Protein AF-A0A966S3A1-F1 (afdb_monomer)

Solvent-accessible surface area (backbone atoms only — not comparable to full-atom values): 6300 Å² total; per-residue (Å²): 108,70,66,60,55,52,46,35,59,49,24,32,86,51,19,55,70,51,72,69,90,62,87,77,49,83,44,78,46,59,23,29,54,53,60,88,77,67,58,20,39,31,83,88,45,77,44,82,41,78,39,73,87,65,59,61,79,43,63,65,44,52,31,88,87,47,89,68,76,84,90,68,55,59,65,55,58,69,27,68,73,53,35,70,76,44,58,55,41,45,49,58,50,53,50,52,53,31,48,73,73,73,52,56,122

Foldseek 3Di:
DVVQVVCCQFFNPFQAKDDDPDPQALDKDWAALDCVPGVAHDVPDTDIDRHHDIDTDGHGAGDDPDPGDDDDALCRCQDPVNLVPDPRNVSVVSQSRCVSVPRND

Sequence (105 aa):
EALLRHLEKDLGPLALPKIPPEPAPFTVVEYFPDPDISGFHDPRQHAVSLAFVVPVSGDCQPTQAALDLAWYTPEQAVSEAVRRDMTSGHDRLIRLALASVGVLP

Radius of gyration: 14.36 Å; Cα contacts (8 Å, |Δi|>4): 149; chains: 1; bounding box: 30×29×36 Å

pLDDT: mean 96.51, std 1.85, range [89.12, 98.56]

Mean predicted aligned error: 2.68 Å

Structure (mmCIF, N/CA/C/O backbone):
data_AF-A0A966S3A1-F1
#
_entry.id   AF-A0A966S3A1-F1
#
loop_
_atom_site.group_PDB
_atom_site.id
_atom_site.type_symbol
_atom_site.label_atom_id
_atom_site.label_alt_id
_atom_site.label_comp_id
_atom_site.label_asym_id
_atom_site.label_entity_id
_atom_site.label_seq_id
_atom_site.pdbx_PDB_ins_code
_atom_site.Cartn_x
_atom_site.Cartn_y
_atom_site.Cartn_z
_atom_site.occupancy
_atom_site.B_iso_or_equiv
_atom_site.auth_seq_id
_atom_site.auth_comp_id
_atom_site.auth_asym_id
_atom_site.auth_atom_id
_atom_site.pdbx_PDB_model_num
ATOM 1 N N . GLU A 1 1 ? 13.741 -1.319 8.089 1.00 89.12 1 GLU A N 1
ATOM 2 C CA . GLU A 1 1 ? 14.042 0.130 7.979 1.00 89.12 1 GLU A CA 1
ATOM 3 C C . GLU A 1 1 ? 13.337 0.838 6.826 1.00 89.12 1 GLU A C 1
ATOM 5 O O . GLU A 1 1 ? 12.720 1.866 7.071 1.00 89.12 1 GLU A O 1
ATOM 10 N N . ALA A 1 2 ? 13.374 0.316 5.590 1.00 95.25 2 ALA A N 1
ATOM 11 C CA . ALA A 1 2 ? 12.759 0.995 4.441 1.00 95.25 2 ALA A CA 1
ATOM 12 C C . ALA A 1 2 ? 11.266 1.328 4.641 1.00 95.25 2 ALA A C 1
ATOM 14 O O . ALA A 1 2 ? 10.875 2.455 4.354 1.00 95.25 2 ALA A O 1
ATOM 15 N N . LEU A 1 3 ? 10.468 0.400 5.190 1.00 96.62 3 LEU A N 1
ATOM 16 C CA . LEU A 1 3 ? 9.054 0.651 5.508 1.00 96.62 3 LEU A CA 1
ATOM 17 C C . LEU A 1 3 ? 8.879 1.859 6.432 1.00 96.62 3 LEU A C 1
ATOM 19 O O . LEU A 1 3 ? 8.150 2.778 6.084 1.00 96.62 3 LEU A O 1
ATOM 23 N N . LEU A 1 4 ? 9.588 1.886 7.564 1.00 96.00 4 LEU A N 1
ATOM 24 C CA . LEU A 1 4 ? 9.521 2.991 8.521 1.00 96.00 4 LEU A CA 1
ATOM 25 C C . LEU A 1 4 ? 9.880 4.323 7.854 1.00 96.00 4 LEU A C 1
ATOM 27 O O . LEU A 1 4 ? 9.115 5.275 7.944 1.00 96.00 4 LEU A O 1
ATOM 31 N N . ARG A 1 5 ? 10.993 4.356 7.111 1.00 96.38 5 ARG A N 1
ATOM 32 C CA . ARG A 1 5 ? 11.445 5.559 6.403 1.00 96.38 5 ARG A CA 1
ATOM 33 C C . ARG A 1 5 ? 10.413 6.059 5.390 1.00 96.38 5 ARG A C 1
ATOM 35 O O . ARG A 1 5 ? 10.232 7.263 5.274 1.00 96.38 5 ARG A O 1
ATOM 42 N N . HIS A 1 6 ? 9.787 5.170 4.617 1.00 96.88 6 HIS A N 1
ATOM 43 C CA . HIS A 1 6 ? 8.772 5.563 3.634 1.00 96.88 6 HIS A CA 1
ATOM 44 C C . HIS A 1 6 ? 7.465 6.011 4.300 1.00 96.88 6 HIS A C 1
ATOM 46 O O . HIS A 1 6 ? 6.911 7.026 3.902 1.00 96.88 6 HIS A O 1
ATOM 52 N N . LEU A 1 7 ? 7.023 5.327 5.357 1.00 96.88 7 LEU A N 1
ATOM 53 C CA . LEU A 1 7 ? 5.821 5.709 6.098 1.00 96.88 7 LEU A CA 1
ATOM 54 C C . LEU A 1 7 ? 5.989 7.062 6.793 1.00 96.88 7 LEU A C 1
ATOM 56 O O . LEU A 1 7 ? 5.120 7.908 6.667 1.00 96.88 7 LEU A O 1
ATOM 60 N N . GLU A 1 8 ? 7.113 7.312 7.465 1.00 95.44 8 GLU A N 1
ATOM 61 C CA . GLU A 1 8 ? 7.391 8.622 8.070 1.00 95.44 8 GLU A CA 1
ATOM 62 C C . GLU A 1 8 ? 7.488 9.726 7.011 1.00 95.44 8 GLU A C 1
ATOM 64 O O . GLU A 1 8 ? 6.965 10.825 7.195 1.00 95.44 8 GLU A O 1
ATOM 69 N N . LYS A 1 9 ? 8.125 9.417 5.875 1.00 95.81 9 LYS A N 1
ATOM 70 C CA . LYS A 1 9 ? 8.258 10.338 4.749 1.00 95.81 9 LYS A CA 1
ATOM 71 C C . LYS A 1 9 ? 6.903 10.757 4.183 1.00 95.81 9 LYS A C 1
ATOM 73 O O . LYS A 1 9 ? 6.791 11.935 3.862 1.00 95.81 9 LYS A O 1
ATOM 78 N N . ASP A 1 10 ? 5.939 9.841 4.068 1.00 96.12 10 ASP A N 1
ATOM 79 C CA . ASP A 1 10 ? 4.665 10.051 3.356 1.00 96.12 10 ASP A CA 1
ATOM 80 C C . ASP A 1 10 ? 3.468 10.350 4.290 1.00 96.12 10 ASP A C 1
ATOM 82 O O . ASP A 1 10 ? 2.494 10.964 3.859 1.00 96.12 10 ASP A O 1
ATOM 86 N N . LEU A 1 11 ? 3.529 9.925 5.559 1.00 97.25 11 LEU A N 1
ATOM 87 C CA . LEU A 1 11 ? 2.450 10.066 6.555 1.00 97.25 11 LEU A CA 1
ATOM 88 C C . LEU A 1 11 ? 2.814 10.990 7.728 1.00 97.25 11 LEU A C 1
ATOM 90 O O . LEU A 1 11 ? 1.957 11.309 8.554 1.00 97.25 11 LEU A O 1
ATOM 94 N N . GLY A 1 12 ? 4.080 11.400 7.824 1.00 95.31 12 GLY A N 1
ATOM 95 C CA . GLY A 1 12 ? 4.611 12.209 8.916 1.00 95.31 12 GLY A CA 1
ATOM 96 C C . GLY A 1 12 ? 5.127 11.395 10.116 1.00 95.31 12 GLY A C 1
ATOM 97 O O . GLY A 1 12 ? 4.855 10.199 10.255 1.00 95.31 12 GLY A O 1
ATOM 98 N N . PRO A 1 13 ? 5.874 12.045 11.031 1.00 94.12 13 PRO A N 1
ATOM 99 C CA . PRO A 1 13 ? 6.562 11.379 12.144 1.00 94.12 13 PRO A CA 1
ATOM 100 C C . PRO A 1 13 ? 5.623 10.861 13.239 1.00 94.12 13 PRO A C 1
ATOM 102 O O . PRO A 1 13 ? 6.019 10.034 14.058 1.00 94.12 13 PRO A O 1
ATOM 105 N N . LEU A 1 14 ? 4.373 11.331 13.262 1.00 96.12 14 LEU A N 1
ATOM 106 C CA . LEU A 1 14 ? 3.378 10.959 14.267 1.00 96.12 14 LEU A CA 1
ATOM 107 C C . LEU A 1 14 ? 2.421 9.857 13.797 1.00 96.12 14 LEU A C 1
ATOM 109 O O . LEU A 1 14 ? 1.497 9.529 14.529 1.00 96.12 14 LEU A O 1
ATOM 113 N N . ALA A 1 15 ? 2.666 9.224 12.642 1.00 96.75 15 ALA A N 1
ATOM 114 C CA . ALA A 1 15 ? 1.807 8.155 12.123 1.00 96.75 15 ALA A CA 1
ATOM 115 C C . ALA A 1 15 ? 1.806 6.880 12.998 1.00 96.75 15 ALA A C 1
ATOM 117 O O . ALA A 1 15 ? 0.858 6.095 12.966 1.00 96.75 15 ALA A O 1
ATOM 118 N N . LEU A 1 16 ? 2.853 6.663 13.807 1.00 96.94 16 LEU A N 1
ATOM 119 C CA . LEU A 1 16 ? 3.021 5.489 14.682 1.00 96.94 16 LEU A CA 1
ATOM 120 C C . LEU A 1 16 ? 2.765 4.146 13.952 1.00 96.94 16 LEU A C 1
ATOM 122 O O . LEU A 1 16 ? 1.842 3.408 14.321 1.00 96.94 16 LEU A O 1
ATOM 126 N N . PRO A 1 17 ? 3.546 3.815 12.903 1.00 97.44 17 PRO A N 1
ATOM 127 C CA . PRO A 1 17 ? 3.351 2.591 12.136 1.00 97.44 17 PRO A CA 1
ATOM 128 C C . PRO A 1 17 ? 3.750 1.336 12.920 1.00 97.44 17 PRO A C 1
ATOM 130 O O . PRO A 1 17 ? 4.820 1.264 13.527 1.00 97.44 17 PRO A O 1
ATOM 133 N N . LYS A 1 18 ? 2.917 0.297 12.843 1.00 96.75 18 LYS A N 1
ATOM 134 C CA . LYS A 1 18 ? 3.181 -1.028 13.415 1.00 96.75 18 LYS A CA 1
ATOM 135 C C . LYS A 1 18 ? 3.814 -1.925 12.360 1.00 96.75 18 LYS A C 1
ATOM 137 O O . LYS A 1 18 ? 3.120 -2.655 11.655 1.00 96.75 18 LYS A O 1
ATOM 142 N N . ILE A 1 19 ? 5.136 -1.834 12.229 1.00 96.12 19 ILE A N 1
ATOM 143 C CA . ILE A 1 19 ? 5.892 -2.613 11.242 1.00 96.12 19 ILE A CA 1
ATOM 144 C C . ILE A 1 19 ? 5.709 -4.118 11.512 1.00 96.12 19 ILE A C 1
ATOM 146 O O . ILE A 1 19 ? 5.937 -4.547 12.647 1.00 96.12 19 ILE A O 1
ATOM 150 N N . PRO A 1 20 ? 5.321 -4.923 10.502 1.00 93.88 20 PRO A N 1
ATOM 151 C CA . PRO A 1 20 ? 5.244 -6.370 10.649 1.00 93.88 20 PRO A CA 1
ATOM 152 C C . PRO A 1 20 ? 6.589 -6.952 11.119 1.00 93.88 20 PRO A C 1
ATOM 154 O O . PRO A 1 20 ? 7.627 -6.595 10.559 1.00 93.88 20 PRO A O 1
ATOM 157 N N . PRO A 1 21 ? 6.600 -7.829 12.140 1.00 90.19 21 PRO A N 1
ATOM 158 C CA . PRO A 1 21 ? 7.834 -8.467 12.600 1.00 90.19 21 PRO A CA 1
ATOM 159 C C . PRO A 1 21 ? 8.330 -9.534 11.615 1.00 90.19 21 PRO A C 1
ATOM 161 O O . PRO A 1 21 ? 9.526 -9.804 11.551 1.00 90.19 21 PRO A O 1
ATOM 164 N N . GLU A 1 22 ? 7.410 -10.131 10.854 1.00 92.88 22 GLU A N 1
ATOM 165 C CA . GLU A 1 22 ? 7.701 -11.104 9.807 1.00 92.88 22 GLU A CA 1
ATOM 166 C C . GLU A 1 22 ? 8.133 -10.374 8.521 1.00 92.88 22 GLU A C 1
ATOM 168 O O . GLU A 1 22 ? 7.398 -9.503 8.043 1.00 92.88 22 GLU A O 1
ATOM 173 N N . PRO A 1 23 ? 9.306 -10.699 7.944 1.00 91.94 23 PRO A N 1
ATOM 174 C CA . PRO A 1 23 ? 9.759 -10.101 6.690 1.00 91.94 23 PRO A CA 1
ATOM 175 C C . PRO A 1 23 ? 8.963 -10.547 5.457 1.00 91.94 23 PRO A C 1
ATOM 177 O O . PRO A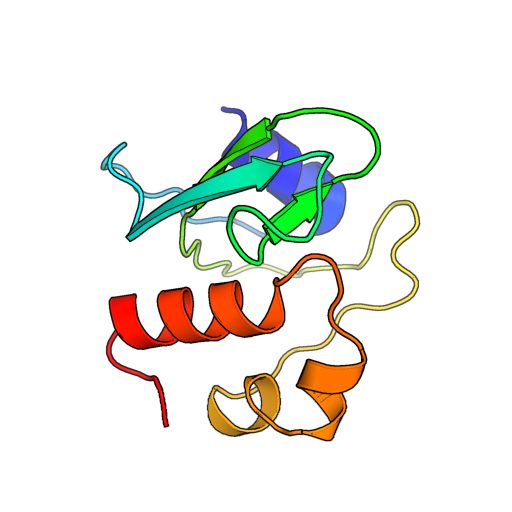 1 23 ? 9.068 -9.886 4.422 1.00 91.94 23 PRO A O 1
ATOM 180 N N . ALA A 1 24 ? 8.205 -11.646 5.523 1.00 96.81 24 ALA A N 1
ATOM 181 C CA . ALA A 1 24 ? 7.383 -12.094 4.405 1.00 96.81 24 ALA A CA 1
ATOM 182 C C . ALA A 1 24 ? 6.295 -11.053 4.044 1.00 96.81 24 ALA A C 1
ATOM 184 O O . ALA A 1 24 ? 5.454 -10.722 4.886 1.00 96.81 24 ALA A O 1
ATOM 185 N N . PRO A 1 25 ? 6.275 -10.530 2.802 1.00 98.00 25 PRO A N 1
ATOM 186 C CA . PRO A 1 25 ? 5.206 -9.652 2.339 1.00 98.00 25 PRO A CA 1
ATOM 187 C C . PRO A 1 25 ? 3.927 -10.446 2.055 1.00 98.00 25 PRO A C 1
ATOM 189 O O . PRO A 1 25 ? 3.975 -11.655 1.829 1.00 98.00 25 PRO A O 1
ATOM 192 N N . PHE A 1 26 ? 2.781 -9.764 1.966 1.00 98.00 26 PHE A N 1
ATOM 193 C CA . PHE A 1 26 ? 1.551 -10.438 1.527 1.00 98.00 26 PHE A CA 1
ATOM 194 C C . PHE A 1 26 ? 1.579 -10.767 0.027 1.00 98.00 26 PHE A C 1
ATOM 196 O O . PHE A 1 26 ? 0.891 -11.679 -0.424 1.00 98.00 26 P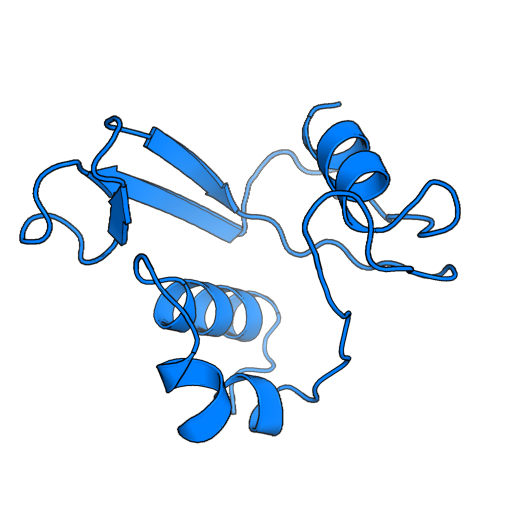HE A O 1
ATOM 203 N N . THR A 1 27 ? 2.367 -10.022 -0.753 1.00 98.19 27 THR A N 1
ATOM 204 C CA . THR A 1 27 ? 2.668 -10.327 -2.154 1.00 98.19 27 THR A CA 1
ATOM 205 C C . THR A 1 27 ? 3.954 -9.635 -2.590 1.00 98.19 27 THR A C 1
ATOM 207 O O . THR A 1 27 ? 4.366 -8.619 -2.025 1.00 98.19 27 THR A O 1
ATOM 210 N N . VAL A 1 28 ? 4.556 -10.155 -3.654 1.00 98.19 28 VAL A N 1
ATOM 211 C CA . VAL A 1 28 ? 5.568 -9.445 -4.439 1.00 98.19 28 VAL A CA 1
ATOM 212 C C . VAL A 1 28 ? 4.891 -8.877 -5.686 1.00 98.19 28 VAL A C 1
ATOM 214 O O . VAL A 1 28 ? 4.038 -9.541 -6.276 1.00 98.19 28 VAL A O 1
ATOM 217 N N . VAL A 1 29 ? 5.229 -7.644 -6.058 1.00 98.12 29 VAL A N 1
ATOM 218 C CA . VAL A 1 29 ? 4.750 -6.987 -7.279 1.00 98.12 29 VAL A CA 1
ATOM 219 C C . VAL A 1 29 ? 5.936 -6.616 -8.152 1.00 98.12 29 VAL A C 1
ATOM 221 O O . VAL A 1 29 ? 6.836 -5.912 -7.702 1.00 98.12 29 VAL A O 1
ATOM 224 N N . GLU A 1 30 ? 5.911 -7.049 -9.406 1.00 98.12 30 GLU A N 1
ATOM 225 C CA . GLU A 1 30 ? 6.924 -6.710 -10.404 1.00 98.12 30 GLU A CA 1
ATOM 226 C C . GLU A 1 30 ? 6.360 -5.664 -11.369 1.00 98.12 30 GLU A C 1
ATOM 228 O O . GLU A 1 30 ? 5.482 -5.957 -12.188 1.00 98.12 30 GLU A O 1
ATOM 233 N N . TYR A 1 31 ? 6.846 -4.430 -11.236 1.00 98.44 31 TYR A N 1
ATOM 234 C CA . TYR A 1 31 ? 6.521 -3.309 -12.112 1.00 98.44 31 TYR A CA 1
ATOM 235 C C . TYR A 1 31 ? 7.485 -3.304 -13.291 1.00 98.44 31 TYR A C 1
ATOM 237 O O . TYR A 1 31 ? 8.674 -3.044 -13.103 1.00 98.44 31 TYR A O 1
ATOM 245 N N . PHE A 1 32 ? 6.987 -3.570 -14.495 1.00 98.38 32 PHE A N 1
ATOM 246 C CA . PHE A 1 32 ? 7.800 -3.564 -15.710 1.00 98.38 32 PHE A CA 1
ATOM 247 C C . PHE A 1 32 ? 7.723 -2.206 -16.430 1.00 98.38 32 PHE A C 1
ATOM 249 O O . PHE A 1 32 ? 6.701 -1.525 -16.322 1.00 98.38 32 PHE A O 1
ATOM 256 N N . PRO A 1 33 ? 8.760 -1.814 -17.200 1.00 97.75 33 PRO A N 1
ATOM 257 C CA . PRO A 1 33 ? 8.672 -0.687 -18.135 1.00 97.75 33 PRO A CA 1
ATOM 258 C C . PRO A 1 33 ? 7.735 -0.944 -19.315 1.00 97.75 33 PRO A C 1
ATOM 260 O O . PRO A 1 33 ? 7.237 -0.002 -19.919 1.00 97.75 33 PRO A O 1
ATOM 263 N N . ASP A 1 34 ? 7.526 -2.213 -19.663 1.00 97.06 34 ASP A N 1
ATOM 264 C CA . ASP A 1 34 ? 6.548 -2.624 -20.664 1.00 97.06 34 ASP A CA 1
ATOM 265 C C . ASP A 1 34 ? 5.197 -2.872 -19.963 1.00 97.06 34 ASP A C 1
ATOM 267 O O . ASP A 1 34 ? 5.122 -3.741 -19.082 1.00 97.06 34 ASP A O 1
ATOM 271 N N . PRO A 1 35 ? 4.140 -2.106 -20.297 1.00 94.06 35 PRO A N 1
ATOM 272 C CA . PRO A 1 35 ? 2.845 -2.209 -19.632 1.00 94.06 35 PRO A CA 1
ATOM 273 C C . PRO A 1 35 ? 2.129 -3.548 -19.867 1.00 94.06 35 PRO A C 1
ATOM 275 O O . PRO A 1 35 ? 1.252 -3.897 -19.073 1.00 94.06 35 PRO A O 1
ATOM 278 N N . ASP A 1 36 ? 2.506 -4.316 -20.892 1.00 94.31 36 ASP A N 1
ATOM 279 C CA . ASP A 1 36 ? 1.786 -5.527 -21.298 1.00 94.31 36 ASP A CA 1
ATOM 280 C C . ASP A 1 36 ? 2.262 -6.802 -20.570 1.00 94.31 36 ASP A C 1
ATOM 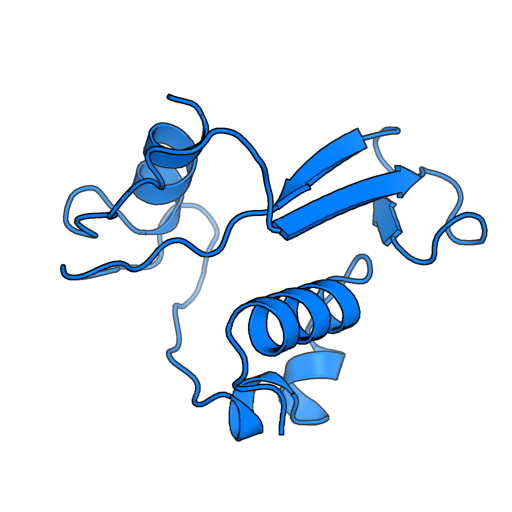282 O O . ASP A 1 36 ? 1.674 -7.871 -20.739 1.00 94.31 36 ASP A O 1
ATOM 286 N N . ILE A 1 37 ? 3.299 -6.717 -19.721 1.00 94.56 37 ILE A N 1
ATOM 287 C CA . ILE A 1 37 ? 3.918 -7.896 -19.084 1.00 94.56 37 ILE A CA 1
ATOM 288 C C . ILE A 1 37 ? 3.145 -8.397 -17.854 1.00 94.56 37 ILE A C 1
ATOM 290 O O . ILE A 1 37 ? 2.806 -9.578 -17.775 1.00 94.56 37 ILE A O 1
ATOM 294 N N . SER A 1 38 ? 2.903 -7.540 -16.855 1.00 92.12 38 SER A N 1
ATOM 295 C CA . SER A 1 38 ? 2.373 -7.972 -15.542 1.00 92.12 38 SER A CA 1
ATOM 296 C C . SER A 1 38 ? 1.060 -7.293 -15.132 1.00 92.12 38 SER A C 1
ATOM 298 O O . SER A 1 38 ? 0.407 -7.715 -14.167 1.00 92.12 38 SER A O 1
ATOM 300 N N . GLY A 1 39 ? 0.664 -6.234 -15.847 1.00 92.56 39 GLY A N 1
ATOM 301 C CA . GLY A 1 39 ? -0.391 -5.306 -15.430 1.00 92.56 39 GLY A CA 1
ATOM 302 C C . GLY A 1 39 ? 0.036 -4.335 -14.319 1.00 92.56 39 GLY A C 1
ATOM 303 O O . GLY A 1 39 ? -0.788 -3.545 -13.861 1.00 92.56 39 GLY A O 1
ATOM 304 N N . PHE A 1 40 ? 1.302 -4.379 -13.893 1.00 97.62 40 PHE A N 1
ATOM 305 C CA . PHE A 1 40 ? 1.935 -3.386 -13.030 1.00 97.62 40 PHE A CA 1
ATOM 306 C C . PHE A 1 40 ? 3.048 -2.699 -13.815 1.00 97.62 40 PHE A C 1
ATOM 308 O O . PHE A 1 40 ? 3.944 -3.353 -14.348 1.00 97.62 40 PHE A O 1
ATOM 315 N N . HIS A 1 41 ? 2.986 -1.374 -13.896 1.00 97.88 41 HIS A N 1
ATOM 316 C CA . HIS A 1 41 ? 3.806 -0.612 -14.834 1.00 97.88 41 HIS A CA 1
ATOM 317 C C . HIS A 1 41 ? 4.530 0.545 -14.143 1.00 97.88 41 HIS A C 1
ATOM 319 O O . HIS A 1 41 ? 3.899 1.386 -13.495 1.00 97.88 41 HIS A O 1
ATOM 325 N N . ASP A 1 42 ? 5.848 0.601 -14.322 1.00 97.81 42 ASP A N 1
ATOM 326 C CA . ASP A 1 42 ? 6.685 1.757 -13.995 1.00 97.81 42 ASP A CA 1
ATOM 327 C C . ASP A 1 42 ? 7.548 2.090 -15.226 1.00 97.81 42 ASP A C 1
ATOM 329 O O . ASP A 1 42 ? 8.502 1.368 -15.516 1.00 97.81 42 ASP A O 1
ATOM 333 N N . PRO A 1 43 ? 7.269 3.192 -15.950 1.00 97.19 43 PRO A N 1
ATOM 334 C CA . PRO A 1 43 ? 7.977 3.521 -17.189 1.00 97.19 43 PRO A CA 1
ATOM 335 C C . PRO A 1 43 ? 9.456 3.875 -16.970 1.00 97.19 43 PRO A C 1
ATOM 337 O O . PRO A 1 43 ? 10.202 4.044 -17.933 1.00 97.19 43 PRO A O 1
ATOM 340 N N . ARG A 1 44 ? 9.893 4.047 -15.716 1.00 97.94 44 ARG A N 1
ATOM 341 C CA . ARG A 1 44 ? 11.255 4.477 -15.380 1.00 97.94 44 ARG A CA 1
ATOM 342 C C . ARG A 1 44 ? 12.216 3.302 -15.238 1.00 97.94 44 ARG A C 1
ATOM 344 O O . ARG A 1 44 ? 13.406 3.476 -15.482 1.00 97.94 44 ARG A O 1
ATOM 351 N N . GLN A 1 45 ? 11.735 2.147 -14.775 1.00 97.88 45 GLN A N 1
ATOM 352 C CA . GLN A 1 45 ? 12.583 1.016 -14.387 1.00 97.88 45 GLN A CA 1
ATOM 353 C C . GLN A 1 45 ? 11.776 -0.270 -14.189 1.00 97.88 45 GLN A C 1
ATOM 355 O O . GLN A 1 45 ? 10.588 -0.227 -13.892 1.00 97.88 45 GLN A O 1
ATOM 360 N N . HIS A 1 46 ? 12.457 -1.416 -14.259 1.00 98.31 46 HIS A N 1
ATOM 361 C CA . HIS A 1 46 ? 11.925 -2.655 -13.697 1.00 98.31 46 HIS A CA 1
ATOM 362 C C . HIS A 1 46 ? 12.116 -2.639 -12.173 1.00 98.31 46 HIS A C 1
ATOM 364 O O . HIS A 1 46 ? 13.252 -2.574 -11.698 1.00 98.31 46 HIS A O 1
ATOM 370 N N . ALA A 1 47 ? 11.021 -2.678 -11.412 1.00 98.19 47 ALA A N 1
ATOM 371 C CA . ALA A 1 47 ? 11.045 -2.635 -9.952 1.00 98.19 47 ALA A CA 1
ATOM 372 C C . ALA A 1 47 ? 10.303 -3.824 -9.334 1.00 98.19 47 ALA A C 1
ATOM 374 O O . ALA A 1 47 ? 9.125 -4.046 -9.602 1.00 98.19 47 ALA A O 1
ATOM 375 N N . VAL A 1 48 ? 10.982 -4.535 -8.434 1.00 98.19 48 VAL A N 1
ATOM 376 C CA . VAL A 1 48 ? 10.398 -5.614 -7.630 1.00 98.19 48 VAL A CA 1
ATOM 377 C C . VAL A 1 48 ? 10.061 -5.058 -6.248 1.00 98.19 48 VAL A C 1
ATOM 379 O O . VAL A 1 48 ? 10.951 -4.664 -5.494 1.00 98.19 48 VAL A O 1
ATOM 382 N N . SER A 1 49 ? 8.773 -4.997 -5.921 1.00 97.94 49 SER A N 1
ATOM 383 C CA . SER A 1 49 ? 8.256 -4.416 -4.683 1.00 97.94 49 SER A CA 1
ATOM 384 C C . SER A 1 49 ? 7.711 -5.492 -3.751 1.00 97.94 49 SER A C 1
ATOM 386 O O . SER A 1 49 ? 6.873 -6.305 -4.141 1.00 97.94 49 SER A O 1
ATOM 388 N N . LEU A 1 50 ? 8.168 -5.479 -2.501 1.00 98.25 50 LEU A N 1
ATOM 389 C CA . LEU A 1 50 ? 7.605 -6.288 -1.423 1.00 98.25 50 LEU A CA 1
ATOM 390 C C . LEU A 1 50 ? 6.462 -5.489 -0.783 1.00 98.25 50 LEU A C 1
ATOM 392 O O . LEU A 1 50 ? 6.707 -4.427 -0.207 1.00 98.25 50 LEU A O 1
ATOM 396 N N . ALA A 1 51 ? 5.225 -5.971 -0.897 1.00 98.06 51 ALA A N 1
ATOM 397 C CA . ALA A 1 51 ? 4.050 -5.246 -0.424 1.00 98.06 51 ALA A CA 1
ATOM 398 C C . ALA A 1 51 ? 3.602 -5.726 0.965 1.00 98.06 51 ALA A C 1
ATOM 400 O O . ALA A 1 51 ? 3.469 -6.923 1.224 1.00 98.06 51 ALA A O 1
ATOM 401 N N . PHE A 1 52 ? 3.324 -4.774 1.854 1.00 98.25 52 PHE A N 1
ATOM 402 C CA . PHE A 1 52 ? 2.933 -5.028 3.240 1.00 98.25 52 PHE A CA 1
ATOM 403 C C . PHE A 1 52 ? 1.667 -4.252 3.587 1.00 98.25 52 PHE A C 1
ATOM 405 O O . PHE A 1 52 ? 1.478 -3.129 3.121 1.00 98.25 52 PHE A O 1
ATOM 412 N N . VAL A 1 53 ? 0.833 -4.827 4.452 1.00 97.38 53 VAL A N 1
ATOM 413 C CA . VAL A 1 53 ? -0.220 -4.080 5.146 1.00 97.38 53 VAL A CA 1
ATOM 414 C C . VAL A 1 53 ? 0.359 -3.605 6.471 1.00 97.38 53 VAL A C 1
ATOM 416 O O . VAL A 1 53 ? 0.788 -4.420 7.286 1.00 97.38 53 VAL A O 1
ATOM 419 N N . VAL A 1 54 ? 0.401 -2.289 6.679 1.00 97.75 54 VAL A N 1
ATOM 420 C CA . VAL A 1 54 ? 0.975 -1.689 7.889 1.00 97.75 54 VAL A CA 1
ATOM 421 C C . VAL A 1 54 ? -0.103 -0.888 8.612 1.00 97.75 54 VAL A C 1
ATOM 423 O O . VAL A 1 54 ? -0.490 0.175 8.131 1.00 97.75 54 VAL A O 1
ATOM 426 N N . PRO A 1 55 ? -0.595 -1.365 9.767 1.00 97.12 55 PRO A N 1
ATOM 427 C CA . PRO A 1 55 ? -1.483 -0.575 10.603 1.00 97.12 55 PRO A CA 1
ATOM 428 C C . PRO A 1 55 ? -0.756 0.661 11.136 1.00 97.12 55 PRO A C 1
ATOM 430 O O . PRO A 1 55 ? 0.375 0.568 11.616 1.00 97.12 55 PRO A O 1
ATOM 433 N N . VAL A 1 56 ? -1.433 1.802 11.112 1.00 97.38 56 VAL A N 1
ATOM 434 C CA . VAL A 1 56 ? -0.980 3.049 11.738 1.00 97.38 56 VAL A CA 1
ATOM 435 C C . VAL A 1 56 ? -1.973 3.433 12.827 1.00 97.38 56 VAL A C 1
ATOM 437 O O . VAL A 1 56 ? -3.172 3.191 12.690 1.00 97.38 56 VAL A O 1
ATOM 440 N N . SER A 1 57 ? -1.474 3.942 13.950 1.00 96.25 57 SER A N 1
ATOM 441 C CA . SER A 1 57 ? -2.309 4.265 15.119 1.00 96.25 57 SER A CA 1
ATOM 442 C C . SER A 1 57 ? -2.178 5.704 15.600 1.00 96.25 57 SER A C 1
ATOM 444 O O . SER A 1 57 ? -2.798 6.055 16.599 1.00 96.25 57 SER A O 1
ATOM 446 N N . GLY A 1 58 ? -1.347 6.504 14.940 1.00 95.50 58 GLY A N 1
ATOM 447 C CA . GLY A 1 58 ? -1.194 7.920 15.234 1.00 95.50 58 GLY A CA 1
ATOM 448 C C . GLY A 1 58 ? -1.742 8.805 14.121 1.00 95.50 58 GLY A C 1
ATOM 449 O O . GLY A 1 58 ? -2.349 8.331 13.157 1.00 95.50 58 GLY A O 1
ATOM 450 N N . ASP A 1 59 ? -1.514 10.103 14.270 1.00 96.06 59 ASP A N 1
ATOM 451 C CA . ASP A 1 59 ? -2.021 11.111 13.351 1.00 96.06 59 ASP A CA 1
ATOM 452 C C . ASP A 1 59 ? -1.197 11.115 12.061 1.00 96.06 59 ASP A C 1
ATOM 454 O O . ASP A 1 59 ? 0.009 11.377 12.069 1.00 96.06 59 ASP A O 1
ATOM 458 N N . CYS A 1 60 ? -1.865 10.824 10.945 1.00 97.44 60 CYS A N 1
ATOM 459 C CA . CYS A 1 60 ? -1.272 10.873 9.614 1.00 97.44 60 CYS A CA 1
ATOM 460 C C . CYS A 1 60 ? -1.594 12.211 8.955 1.00 97.44 60 CYS A C 1
ATOM 462 O O . CYS A 1 60 ? -2.739 12.663 8.980 1.00 97.44 60 CYS A O 1
ATOM 464 N N . GLN A 1 61 ? -0.593 12.823 8.334 1.00 95.00 61 GLN A N 1
ATOM 465 C CA . GLN A 1 61 ? -0.751 14.054 7.567 1.00 95.00 61 GLN A CA 1
ATOM 466 C C . GLN A 1 61 ? -0.109 13.866 6.194 1.00 95.00 61 GLN A C 1
ATOM 468 O O . GLN A 1 61 ? 0.957 13.253 6.118 1.00 95.00 61 GLN A O 1
ATOM 473 N N . PRO A 1 62 ? -0.726 14.375 5.113 1.00 95.62 62 PRO A N 1
ATOM 474 C CA . PRO A 1 62 ? -0.093 14.346 3.807 1.00 95.62 62 PRO A CA 1
ATOM 475 C C . PRO A 1 62 ? 1.182 15.188 3.849 1.00 95.62 62 PRO A C 1
ATOM 477 O O . PRO A 1 62 ? 1.199 16.313 4.353 1.00 95.62 62 PRO A O 1
ATOM 480 N N . THR A 1 63 ? 2.263 14.639 3.317 1.00 94.88 63 THR A N 1
ATOM 481 C CA . THR A 1 63 ? 3.563 15.304 3.249 1.00 94.88 63 THR A CA 1
ATOM 482 C C . THR A 1 63 ? 4.063 15.357 1.806 1.00 94.88 63 THR A C 1
ATOM 484 O O . THR A 1 63 ? 3.520 14.748 0.88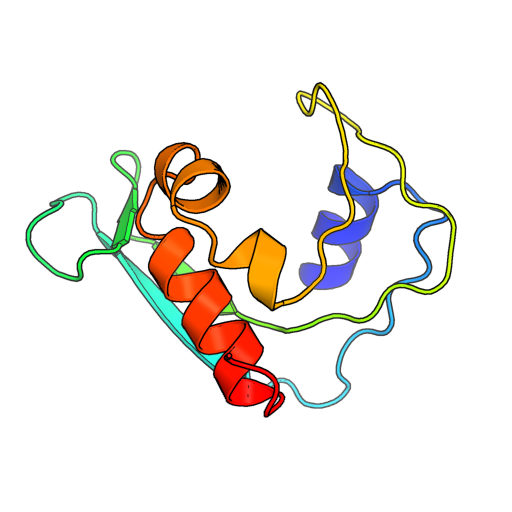2 1.00 94.88 63 THR A O 1
ATOM 487 N N . GLN A 1 64 ? 5.166 16.074 1.600 1.00 92.69 64 GLN A N 1
ATOM 488 C CA . GLN A 1 64 ? 5.846 16.159 0.311 1.00 92.69 64 GLN A CA 1
ATOM 489 C C . GLN A 1 64 ? 4.955 16.718 -0.811 1.00 92.69 64 GLN A C 1
ATOM 491 O O . GLN A 1 64 ? 4.558 17.876 -0.759 1.00 92.69 64 GLN A O 1
ATOM 496 N N . ALA A 1 65 ? 4.708 15.915 -1.847 1.00 93.50 65 ALA A N 1
ATOM 497 C CA . ALA A 1 65 ? 3.878 16.250 -2.993 1.00 93.50 65 ALA A CA 1
ATOM 498 C C . ALA A 1 65 ? 2.436 15.735 -2.847 1.00 93.50 65 ALA A C 1
ATOM 500 O O . ALA A 1 65 ? 1.634 15.947 -3.755 1.00 93.50 65 ALA A O 1
ATOM 501 N N . ALA A 1 66 ? 2.100 15.045 -1.748 1.00 93.94 66 ALA A N 1
ATOM 502 C CA . ALA A 1 66 ? 0.727 14.640 -1.485 1.00 93.94 66 ALA A CA 1
ATOM 503 C C . ALA A 1 66 ? -0.113 15.885 -1.175 1.00 93.94 66 ALA A C 1
ATOM 505 O O . ALA A 1 66 ? 0.210 16.656 -0.274 1.00 93.94 66 ALA A O 1
ATOM 506 N N . LEU A 1 67 ? -1.181 16.084 -1.948 1.00 94.94 67 LEU A N 1
ATOM 507 C CA . LEU A 1 67 ? -2.104 17.203 -1.751 1.00 94.94 67 LEU A CA 1
ATOM 508 C C . LEU A 1 67 ? -3.075 16.944 -0.597 1.00 94.94 67 LEU A C 1
ATOM 510 O O . LEU A 1 67 ? -3.497 17.887 0.065 1.00 94.94 67 LEU A O 1
ATOM 514 N N . ASP A 1 68 ? -3.434 15.678 -0.382 1.00 95.00 68 ASP A N 1
ATOM 515 C CA . ASP A 1 68 ? -4.401 15.254 0.624 1.00 95.00 68 ASP A CA 1
ATOM 516 C C . ASP A 1 68 ? -4.151 13.798 1.053 1.00 95.00 68 ASP A C 1
ATOM 518 O O . ASP A 1 68 ? -3.466 13.039 0.358 1.00 95.00 68 ASP A O 1
ATOM 522 N N . LEU A 1 69 ? -4.717 13.416 2.198 1.00 95.38 69 LEU A N 1
ATOM 523 C CA . LEU A 1 69 ? -4.756 12.056 2.721 1.00 95.38 69 LEU A CA 1
ATOM 524 C C . LEU A 1 69 ? -6.178 11.738 3.188 1.00 95.38 69 LEU A C 1
ATOM 526 O O . LEU A 1 69 ? -6.718 12.401 4.070 1.00 95.38 69 LEU A O 1
ATOM 530 N N . ALA A 1 70 ? -6.757 10.674 2.635 1.00 94.94 70 ALA A N 1
ATOM 531 C CA . ALA A 1 70 ? -8.120 10.255 2.935 1.00 94.94 70 ALA A CA 1
ATOM 532 C C . ALA A 1 70 ? -8.169 8.814 3.455 1.00 94.94 70 ALA A C 1
ATOM 534 O O . ALA A 1 70 ? -7.449 7.933 2.980 1.00 94.94 70 ALA A O 1
ATOM 535 N N . TRP A 1 71 ? -9.067 8.582 4.412 1.00 96.19 71 TRP A N 1
ATOM 536 C CA . TRP A 1 71 ? -9.374 7.262 4.954 1.00 96.19 71 TRP A CA 1
ATOM 537 C C . TRP A 1 71 ? -10.627 6.702 4.289 1.00 96.19 71 TRP A C 1
ATOM 539 O O . TRP A 1 71 ? -11.659 7.368 4.245 1.00 96.19 71 TRP A O 1
ATOM 549 N N . TYR A 1 72 ? -10.539 5.462 3.817 1.00 97.38 72 TYR A N 1
ATOM 550 C CA . TYR A 1 72 ? -11.627 4.761 3.144 1.00 97.38 72 TYR A CA 1
ATOM 551 C C . TYR A 1 72 ? -11.949 3.453 3.865 1.00 97.38 72 TYR A C 1
ATOM 5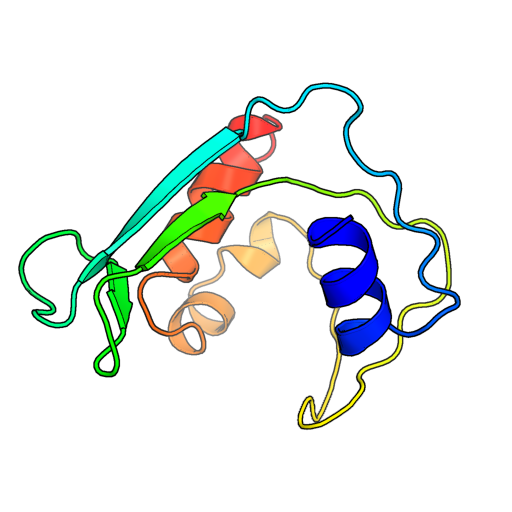53 O O . TYR A 1 72 ? -11.044 2.766 4.346 1.00 97.38 72 TYR A O 1
ATOM 561 N N . THR A 1 73 ? -13.228 3.073 3.899 1.00 98.38 73 THR A N 1
ATOM 562 C CA . THR A 1 73 ? -13.606 1.683 4.202 1.00 98.38 73 THR A CA 1
ATOM 563 C C . THR A 1 73 ? -13.173 0.759 3.054 1.00 98.38 73 THR A C 1
ATOM 565 O O . THR A 1 73 ? -12.936 1.246 1.941 1.00 98.38 73 THR A O 1
ATOM 568 N N . PRO A 1 74 ? -13.090 -0.569 3.264 1.00 98.31 74 PRO A N 1
ATOM 569 C CA . PRO A 1 74 ? -12.785 -1.512 2.187 1.00 98.31 74 PRO A CA 1
ATOM 570 C C . PRO A 1 74 ? -13.675 -1.344 0.945 1.00 98.31 74 PRO A C 1
ATOM 572 O O . PRO A 1 74 ? -13.165 -1.318 -0.172 1.00 98.31 74 PRO A O 1
ATOM 575 N N . GLU A 1 75 ? -14.982 -1.142 1.127 1.00 98.38 75 GLU A N 1
ATOM 576 C CA . GLU A 1 75 ? -15.960 -0.951 0.046 1.00 98.38 75 GLU A CA 1
ATOM 577 C C . GLU A 1 75 ? -15.696 0.336 -0.736 1.00 98.38 75 GLU A C 1
ATOM 579 O O . GLU A 1 75 ? -15.757 0.351 -1.967 1.00 98.38 75 GLU A O 1
ATOM 584 N N . GLN A 1 76 ? -15.364 1.420 -0.033 1.00 98.38 76 GLN A N 1
ATOM 585 C CA . GLN A 1 76 ? -15.023 2.686 -0.674 1.00 98.38 76 GLN A CA 1
ATOM 586 C C . GLN A 1 76 ? -13.697 2.584 -1.437 1.00 98.38 76 GLN A C 1
ATOM 588 O O . GLN A 1 76 ? -13.607 3.065 -2.567 1.00 98.38 76 GLN A O 1
ATOM 593 N N . ALA A 1 77 ? -12.692 1.917 -0.862 1.00 97.69 77 ALA A N 1
ATOM 594 C CA . ALA A 1 77 ? -11.365 1.769 -1.457 1.00 97.69 77 ALA A CA 1
ATOM 595 C C . ALA A 1 77 ? -11.382 0.973 -2.775 1.00 97.69 77 ALA A C 1
ATOM 597 O O . ALA A 1 77 ? -10.554 1.215 -3.654 1.00 97.69 77 ALA A O 1
ATOM 598 N N . VAL A 1 78 ? -12.332 0.044 -2.939 1.00 97.81 78 VAL A N 1
ATOM 599 C CA . VAL A 1 78 ? -12.522 -0.723 -4.186 1.00 97.81 78 VAL A CA 1
ATOM 600 C C . VAL A 1 78 ? -13.617 -0.157 -5.092 1.00 97.81 78 VAL A C 1
ATOM 602 O O . VAL A 1 78 ? -13.905 -0.749 -6.137 1.00 97.81 78 VAL A O 1
ATOM 605 N N . SER A 1 79 ? -14.213 0.981 -4.726 1.00 98.06 79 SER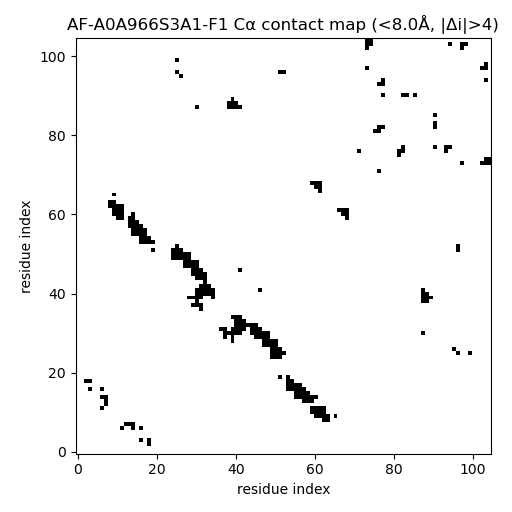 A N 1
ATOM 606 C CA . SER A 1 79 ? -15.211 1.652 -5.557 1.00 98.06 79 SER A CA 1
ATOM 607 C C . SER A 1 79 ? -14.625 2.050 -6.912 1.00 98.06 79 SER A C 1
ATOM 609 O O . SER A 1 79 ? -13.432 2.327 -7.049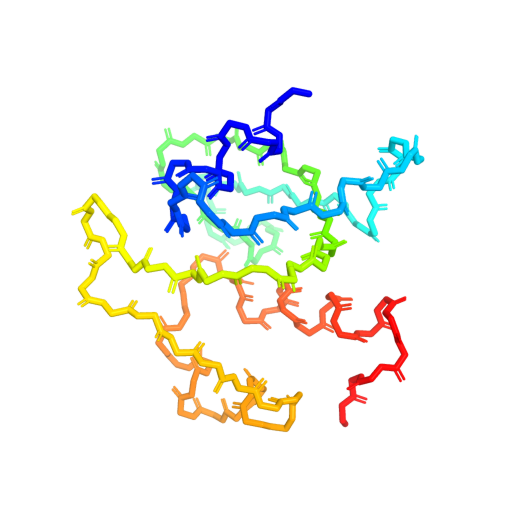 1.00 98.06 79 SER A O 1
ATOM 611 N N . GLU A 1 80 ? -15.472 2.092 -7.939 1.00 97.06 80 GLU A N 1
ATOM 612 C CA . GLU A 1 80 ? -15.034 2.460 -9.286 1.00 97.06 80 GLU A CA 1
ATOM 613 C C . GLU A 1 80 ? -14.397 3.856 -9.331 1.00 97.06 80 GLU A C 1
ATOM 615 O O . GLU A 1 80 ? -13.384 4.034 -10.002 1.00 97.06 80 GLU A O 1
ATOM 620 N N . ALA A 1 81 ? -14.957 4.817 -8.591 1.00 96.62 81 ALA A N 1
ATOM 621 C CA . ALA A 1 81 ? -14.428 6.174 -8.513 1.00 96.62 81 ALA A CA 1
ATOM 622 C C . ALA A 1 81 ? -12.978 6.180 -8.002 1.00 96.62 81 ALA A C 1
ATOM 624 O O . ALA A 1 81 ? -12.094 6.664 -8.699 1.00 96.62 81 ALA A O 1
ATOM 625 N N . VAL A 1 82 ? -12.718 5.546 -6.852 1.00 96.56 82 VAL A N 1
ATOM 626 C CA . VAL A 1 82 ? -11.372 5.488 -6.256 1.00 96.56 82 VAL A CA 1
ATOM 627 C C . VAL A 1 82 ? -10.398 4.704 -7.138 1.00 96.56 82 VAL A C 1
ATOM 629 O O . VAL A 1 82 ? -9.250 5.103 -7.317 1.00 96.56 82 VAL A O 1
ATOM 632 N N . ARG A 1 83 ? -10.845 3.596 -7.738 1.00 96.12 83 ARG A N 1
ATOM 633 C CA . ARG A 1 83 ? -9.992 2.768 -8.600 1.00 96.12 83 ARG A CA 1
ATOM 634 C C . ARG A 1 83 ? -9.558 3.473 -9.882 1.00 96.12 83 ARG A C 1
ATOM 636 O O . ARG A 1 83 ? -8.472 3.179 -10.367 1.00 96.12 83 ARG A O 1
ATOM 643 N N . ARG A 1 84 ? -10.393 4.352 -10.445 1.00 95.94 84 ARG A N 1
ATOM 644 C CA . ARG A 1 84 ? -10.062 5.111 -11.664 1.00 95.94 84 ARG A CA 1
ATOM 645 C C . ARG A 1 84 ? -8.944 6.131 -11.436 1.00 95.94 84 ARG A C 1
ATOM 647 O O . ARG A 1 84 ? -8.219 6.425 -12.380 1.00 95.94 84 ARG A O 1
ATOM 654 N N . ASP A 1 85 ? -8.781 6.607 -10.204 1.00 95.50 85 ASP A N 1
ATOM 655 C CA . ASP A 1 85 ? -7.715 7.544 -9.830 1.00 95.50 85 ASP A CA 1
ATOM 656 C C . ASP A 1 85 ? -6.378 6.837 -9.540 1.00 95.50 85 ASP A C 1
ATOM 658 O O . ASP A 1 85 ? -5.323 7.471 -9.471 1.00 95.50 85 ASP A O 1
ATOM 662 N N . MET A 1 86 ? -6.394 5.509 -9.387 1.00 95.81 86 MET A N 1
ATOM 663 C CA . MET A 1 86 ? -5.190 4.714 -9.168 1.00 95.81 86 MET A CA 1
ATOM 664 C C . MET A 1 86 ? -4.457 4.437 -10.481 1.00 95.81 86 MET A C 1
ATOM 666 O O . MET A 1 86 ? -5.042 4.087 -11.503 1.00 95.81 86 MET A O 1
ATOM 670 N N . THR A 1 87 ? -3.134 4.530 -10.432 1.00 95.56 87 THR A N 1
ATOM 671 C CA . THR A 1 87 ? -2.244 4.301 -11.574 1.00 95.56 87 THR A CA 1
ATOM 672 C C . THR A 1 87 ? -1.378 3.062 -11.354 1.00 95.56 87 THR A C 1
ATOM 674 O O . THR A 1 87 ? -1.401 2.452 -10.284 1.00 95.56 87 THR A O 1
ATOM 677 N N . SER A 1 88 ? -0.625 2.651 -12.378 1.00 96.25 88 SER A N 1
ATOM 678 C CA . SER A 1 88 ? 0.402 1.600 -12.268 1.00 96.25 88 SER A CA 1
ATOM 679 C C . SER A 1 88 ? -0.091 0.230 -11.770 1.00 96.25 88 SER A C 1
ATOM 681 O O . SER A 1 88 ? 0.708 -0.576 -11.301 1.00 96.25 88 SER A O 1
ATOM 683 N N . GLY A 1 89 ? -1.392 -0.056 -11.879 1.00 96.12 89 GLY A N 1
ATOM 684 C CA . GLY A 1 89 ? -1.997 -1.294 -11.372 1.00 96.12 89 GLY A CA 1
ATOM 685 C C . GLY A 1 89 ? -2.247 -1.298 -9.858 1.00 96.12 89 GLY A C 1
ATOM 686 O O . GLY A 1 89 ? -2.570 -2.343 -9.288 1.00 96.12 89 GLY A O 1
ATOM 687 N N . HIS A 1 90 ? -2.124 -0.153 -9.174 1.00 97.19 90 HIS A N 1
ATOM 688 C CA . HIS A 1 90 ? -2.345 -0.059 -7.726 1.00 97.19 90 HIS A CA 1
ATOM 689 C C . HIS A 1 90 ? -3.779 -0.416 -7.303 1.00 97.19 90 HIS A C 1
ATOM 691 O O . HIS A 1 90 ? -3.979 -0.896 -6.188 1.00 97.19 90 HIS A O 1
ATOM 697 N N . ASP A 1 91 ? -4.765 -0.292 -8.197 1.00 97.06 91 ASP A N 1
ATOM 698 C CA . ASP A 1 91 ? -6.135 -0.750 -7.950 1.00 97.06 91 ASP A CA 1
ATOM 699 C C . ASP A 1 91 ? -6.197 -2.269 -7.717 1.00 97.06 91 ASP A C 1
ATOM 701 O O . ASP A 1 91 ? -6.968 -2.764 -6.893 1.00 97.06 91 ASP A O 1
ATOM 705 N N . ARG A 1 92 ? -5.364 -3.037 -8.421 1.00 96.94 92 ARG A N 1
ATOM 706 C CA . ARG A 1 92 ? -5.213 -4.474 -8.201 1.00 96.94 92 ARG A CA 1
ATOM 707 C C . ARG A 1 92 ? -4.431 -4.747 -6.922 1.00 96.94 92 ARG A C 1
ATOM 709 O O . ARG A 1 92 ? -4.806 -5.659 -6.188 1.00 96.94 92 ARG A O 1
ATOM 716 N N . LEU A 1 93 ? -3.401 -3.951 -6.627 1.00 97.88 93 LEU A N 1
ATOM 717 C CA . LEU A 1 93 ? -2.609 -4.104 -5.405 1.00 97.88 93 LEU A CA 1
ATOM 718 C C . LEU A 1 93 ? -3.447 -3.889 -4.138 1.00 97.88 93 LEU A C 1
ATOM 720 O O . LEU A 1 93 ? -3.352 -4.700 -3.219 1.00 97.88 93 LEU A O 1
ATOM 724 N N . ILE A 1 94 ? -4.314 -2.870 -4.096 1.00 97.75 94 ILE A N 1
ATOM 725 C CA . ILE A 1 94 ? -5.177 -2.645 -2.928 1.00 97.75 94 ILE A CA 1
ATOM 726 C C . ILE A 1 94 ? -6.169 -3.800 -2.733 1.00 97.75 94 ILE A C 1
ATOM 728 O O . ILE A 1 94 ? -6.377 -4.240 -1.607 1.00 97.75 94 ILE A O 1
ATOM 732 N N . ARG A 1 95 ? -6.711 -4.384 -3.814 1.00 97.69 95 ARG A N 1
ATOM 733 C CA . ARG A 1 95 ? -7.574 -5.577 -3.718 1.00 97.69 95 ARG A CA 1
ATOM 734 C C . ARG A 1 95 ? -6.824 -6.797 -3.181 1.00 97.69 95 ARG A C 1
ATOM 736 O O . ARG A 1 95 ? -7.377 -7.524 -2.361 1.00 97.69 95 ARG A O 1
ATOM 743 N N . LEU A 1 96 ? -5.573 -7.008 -3.601 1.00 98.31 96 LEU A N 1
ATOM 744 C CA . LEU A 1 96 ? -4.717 -8.062 -3.040 1.00 98.31 96 LEU A CA 1
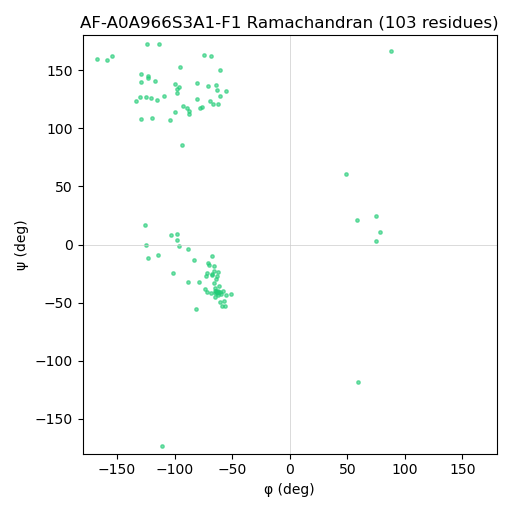ATOM 745 C C . LEU A 1 96 ? -4.439 -7.820 -1.548 1.00 98.31 96 LEU A C 1
ATOM 747 O O . LEU A 1 96 ? -4.515 -8.759 -0.760 1.00 98.31 96 LEU A O 1
ATOM 751 N N . ALA A 1 97 ? -4.180 -6.571 -1.151 1.00 98.31 97 ALA A N 1
ATOM 752 C CA . ALA A 1 97 ? -3.972 -6.204 0.248 1.00 98.31 97 ALA A CA 1
ATOM 753 C C . ALA A 1 97 ? -5.214 -6.511 1.100 1.00 98.31 97 ALA A C 1
ATOM 755 O O . ALA A 1 97 ? -5.107 -7.198 2.115 1.00 98.31 97 ALA A O 1
ATOM 756 N N . LEU A 1 98 ? -6.401 -6.082 0.658 1.00 98.44 98 LEU A N 1
ATOM 757 C CA . LEU A 1 98 ? -7.665 -6.347 1.355 1.00 98.44 98 LEU A CA 1
ATOM 758 C C . LEU A 1 98 ? -7.978 -7.848 1.430 1.00 98.44 98 LEU A C 1
ATOM 760 O O . LEU A 1 98 ? -8.404 -8.332 2.478 1.00 98.44 98 LEU A O 1
ATOM 764 N N . ALA A 1 99 ? -7.713 -8.603 0.358 1.00 98.56 99 ALA A N 1
ATOM 765 C CA . ALA A 1 99 ? -7.867 -10.056 0.360 1.00 98.56 99 ALA A CA 1
ATOM 766 C C . ALA A 1 99 ? -6.924 -10.725 1.368 1.00 98.56 99 ALA A C 1
ATOM 768 O O . ALA A 1 99 ? -7.343 -11.628 2.088 1.00 98.56 99 ALA A O 1
ATOM 769 N N . SER A 1 100 ? -5.675 -10.253 1.466 1.00 97.94 100 SER A N 1
ATOM 770 C CA . SER A 1 100 ? -4.675 -10.824 2.377 1.00 97.94 1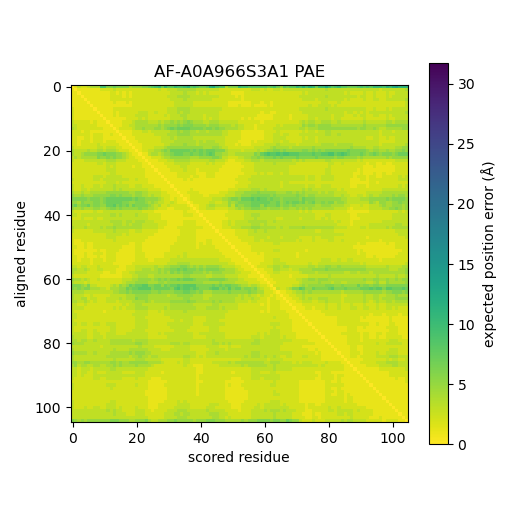00 SER A CA 1
ATOM 771 C C . SER A 1 100 ? -5.049 -10.699 3.856 1.00 97.94 100 SER A C 1
ATOM 773 O O . SER A 1 100 ? -4.647 -11.536 4.661 1.00 97.94 100 SER A O 1
ATOM 775 N N . VAL A 1 101 ? -5.852 -9.690 4.207 1.00 97.19 101 VAL A N 1
ATOM 776 C CA . VAL A 1 101 ? -6.364 -9.476 5.569 1.00 97.19 101 VAL A CA 1
ATOM 777 C C . VAL A 1 101 ? -7.830 -9.894 5.737 1.00 97.19 101 VAL A C 1
ATOM 779 O O . VAL A 1 101 ? -8.413 -9.657 6.791 1.00 97.19 101 VAL A O 1
ATOM 782 N N . GLY A 1 102 ? -8.428 -10.536 4.726 1.00 98.06 102 GLY A N 1
ATOM 783 C CA . GLY A 1 102 ? -9.768 -11.125 4.807 1.00 98.06 102 GLY A CA 1
ATOM 784 C C . GLY A 1 102 ? -10.931 -10.130 4.772 1.00 98.06 102 GLY A C 1
ATOM 785 O O . GLY A 1 102 ? -12.000 -10.448 5.284 1.00 98.06 102 GLY A O 1
ATOM 786 N N . VAL A 1 103 ? -10.739 -8.939 4.193 1.00 98.25 103 VAL A N 1
ATOM 787 C CA . VAL A 1 103 ? -11.759 -7.868 4.156 1.00 98.25 103 VAL A CA 1
ATOM 788 C C . VAL A 1 103 ? -12.061 -7.359 2.744 1.00 98.25 103 VAL A C 1
ATOM 790 O O . VAL A 1 103 ? -12.612 -6.273 2.592 1.00 98.25 103 VAL A O 1
ATOM 793 N N . LEU A 1 104 ? -11.675 -8.102 1.700 1.00 97.75 104 LEU A N 1
ATOM 794 C CA . LEU A 1 104 ? -12.073 -7.765 0.331 1.00 97.75 104 LEU A CA 1
ATOM 795 C C . LEU A 1 104 ? -13.603 -7.939 0.187 1.00 97.75 104 LEU A C 1
ATOM 797 O O . LEU A 1 104 ? -14.068 -9.055 0.427 1.00 97.75 104 LEU A O 1
ATOM 801 N N . PRO A 1 105 ? -14.353 -6.882 -0.183 1.00 94.69 105 PRO A N 1
ATOM 802 C CA . PRO A 1 105 ? -15.807 -6.949 -0.362 1.00 94.69 105 PRO A CA 1
ATOM 803 C C . PRO A 1 105 ? -16.262 -7.781 -1.565 1.00 94.69 105 PRO A C 1
ATOM 805 O O . PRO A 1 105 ? -15.490 -7.886 -2.550 1.00 94.69 105 PRO A O 1
#

Secondary structure (DSSP, 8-state):
-HHHHHHHHHH-TTS-B---SS---SEEEEEBSSTTTTS-B-TT--EEEEE----B-S-----TT--------HHHHTSHHHHHH--TTHHHHHHHHHHHTT---

Nearest PDB structures (foldseek):
  4ktb-assembly1_D  TM=9.929E-01  e=1.274E-12  Jonesia denitrificans DSM 20603
  8hmq-assembly1_D  TM=2.694E-01  e=6.079E+00  Homo sapiens